Protein AF-A0A410P3U9-F1 (afdb_monomer)

pLDDT: mean 72.3, std 15.04, range [37.53, 94.56]

Organism: Velamenicoccus archaeovorus (NCBI:txid1930593)

Foldseek 3Di:
DDPVVVVVVVVVVVVVVVVVVVLVVVLLVLQQVQQVQVQVLLCVQFVFPDPPPDDDPSFKDWGWHDDPNWTKIWIWGWDDDPDSFKTKIKIKMWIDAPDDDDDDDDDDDPPDDPTDIDIDMDIDGSPDHDDSVVVVVVVVVSVVVSVCVVCVPPD

Solvent-accessible surface area (backbone atoms only — not comparable to full-atom values): 9274 Å² total; per-residue (Å²): 135,58,73,66,61,52,53,51,52,53,50,51,51,52,52,51,49,52,52,52,50,52,52,52,52,52,53,52,52,50,52,43,49,51,54,49,54,50,50,52,54,49,51,70,70,20,60,52,75,67,85,77,84,63,87,66,58,85,61,41,48,78,50,58,24,37,49,96,94,29,51,33,42,37,37,40,32,68,39,87,55,93,47,99,74,36,44,27,44,31,41,40,38,35,40,53,70,89,74,80,80,75,87,69,83,92,84,80,88,75,82,73,71,83,68,46,68,50,77,48,74,47,79,35,50,94,85,59,73,85,53,71,66,61,55,49,52,54,52,50,53,51,50,51,52,46,52,46,71,75,48,78,75,86,119

Mean predicted aligned error: 12.1 Å

Sequence (155 aa):
MTSDSLIYGLSVLFFASIVFWAVSAYAEMIIYKAIREASYLLQDILKTRGESGKERPTDYAIVEGRYKDRTMICRINRIAARSWWNFKLGLHCHIEPLRVATQGPADQNHICYPALSTTFTRSFGPSEKLSKNDILNIFEDLTRAAEFIENPTAS

Structure (mmCIF, N/CA/C/O backbone):
data_AF-A0A410P3U9-F1
#
_entry.id   AF-A0A410P3U9-F1
#
loop_
_atom_site.group_PDB
_atom_site.id
_atom_site.type_symbol
_atom_site.label_atom_id
_atom_site.label_alt_id
_atom_site.label_comp_id
_atom_site.label_asym_id
_atom_site.label_entity_id
_atom_site.label_seq_id
_atom_site.pdbx_PDB_ins_code
_atom_site.Cartn_x
_atom_site.Cartn_y
_atom_site.Cartn_z
_atom_site.occupancy
_atom_site.B_iso_or_equiv
_atom_site.auth_seq_id
_atom_site.auth_comp_id
_atom_site.auth_asym_id
_atom_site.auth_atom_id
_atom_site.pdbx_PDB_model_num
ATOM 1 N N . MET A 1 1 ? 32.953 17.398 -38.395 1.00 56.44 1 MET A N 1
ATOM 2 C CA . MET A 1 1 ? 31.856 16.448 -38.106 1.00 56.44 1 MET A CA 1
ATOM 3 C C . MET A 1 1 ? 30.982 16.379 -39.342 1.00 56.44 1 MET A C 1
ATOM 5 O O . MET A 1 1 ? 30.538 17.425 -39.797 1.00 56.44 1 MET A O 1
ATOM 9 N N . THR A 1 2 ? 30.837 15.201 -39.946 1.00 74.56 2 THR A N 1
ATOM 10 C CA . THR A 1 2 ? 29.982 14.992 -41.126 1.00 74.56 2 THR A CA 1
ATOM 11 C C . THR A 1 2 ? 28.517 14.943 -40.692 1.00 74.56 2 THR A C 1
ATOM 13 O O . THR A 1 2 ? 28.226 14.503 -39.577 1.00 74.56 2 THR A O 1
ATOM 16 N N . SER A 1 3 ? 27.596 15.392 -41.546 1.00 74.88 3 SER A N 1
ATOM 17 C CA . SER A 1 3 ? 26.138 15.345 -41.322 1.00 74.88 3 SER A CA 1
ATOM 18 C C . SER A 1 3 ? 25.657 13.996 -40.777 1.00 74.88 3 SER A C 1
ATOM 20 O O . SER A 1 3 ? 24.823 13.944 -39.876 1.00 74.88 3 SER A O 1
ATOM 22 N N . ASP A 1 4 ? 26.265 12.912 -41.248 1.00 80.50 4 ASP A N 1
ATOM 23 C CA . ASP A 1 4 ? 25.892 11.536 -40.924 1.00 80.50 4 ASP A CA 1
ATOM 24 C C . ASP A 1 4 ? 26.211 11.173 -39.466 1.00 80.50 4 ASP A C 1
ATOM 26 O O . ASP A 1 4 ? 25.432 10.485 -38.808 1.00 80.50 4 ASP A O 1
ATOM 30 N N . SER A 1 5 ? 27.309 11.709 -38.915 1.00 82.94 5 SER A N 1
ATOM 31 C CA . SER A 1 5 ? 27.654 11.550 -37.491 1.00 82.94 5 SER A CA 1
ATOM 32 C C . SER A 1 5 ? 26.640 12.232 -36.566 1.00 82.94 5 SER A C 1
ATOM 34 O O . SER A 1 5 ? 26.345 11.734 -35.479 1.00 82.94 5 SER A O 1
ATOM 36 N N . LEU A 1 6 ? 26.064 13.346 -37.024 1.00 86.00 6 LEU A N 1
ATOM 37 C CA . LEU A 1 6 ? 25.076 14.126 -36.286 1.00 86.00 6 LEU A CA 1
ATOM 38 C C . LEU A 1 6 ? 23.705 13.438 -36.320 1.00 86.00 6 LEU A C 1
ATOM 40 O O . LEU A 1 6 ? 23.082 13.271 -35.275 1.00 86.00 6 LEU A O 1
ATOM 44 N N . ILE A 1 7 ? 23.287 12.946 -37.490 1.00 87.56 7 ILE A N 1
ATOM 45 C CA . ILE A 1 7 ? 22.058 12.154 -37.662 1.00 87.56 7 ILE A CA 1
ATOM 46 C C . ILE A 1 7 ? 22.116 10.867 -36.830 1.00 87.56 7 ILE A C 1
ATOM 48 O O . ILE A 1 7 ? 21.144 10.532 -36.148 1.00 87.56 7 ILE A O 1
ATOM 52 N N . TYR A 1 8 ? 23.256 10.169 -36.826 1.00 91.00 8 TYR A N 1
ATOM 53 C CA . TYR A 1 8 ? 23.437 8.969 -36.009 1.00 91.00 8 TYR A CA 1
ATOM 54 C C . TYR A 1 8 ? 23.352 9.285 -34.510 1.00 91.00 8 TYR A C 1
ATOM 56 O O . TYR A 1 8 ? 22.599 8.636 -33.787 1.00 91.00 8 TYR A O 1
ATOM 64 N N . GLY A 1 9 ? 24.051 10.326 -34.044 1.00 90.25 9 GLY A N 1
ATOM 65 C CA . GLY A 1 9 ? 23.991 10.751 -32.642 1.00 90.25 9 GLY A CA 1
ATOM 66 C C . GLY A 1 9 ? 22.578 11.136 -32.195 1.00 90.25 9 GLY A C 1
ATOM 67 O O . GLY A 1 9 ? 22.130 10.728 -31.125 1.00 90.25 9 GLY A O 1
ATOM 68 N N . LEU A 1 10 ? 21.842 11.861 -33.041 1.00 91.69 10 LEU A N 1
ATOM 69 C CA . LEU A 1 10 ? 20.472 12.291 -32.755 1.00 91.69 10 LEU A CA 1
ATOM 70 C C . LEU A 1 10 ? 19.497 11.105 -32.735 1.00 91.69 10 LEU A C 1
ATOM 72 O O . LEU A 1 10 ? 18.632 11.033 -31.864 1.00 91.69 10 LEU A O 1
ATOM 76 N N . SER A 1 11 ? 19.701 10.131 -33.624 1.00 92.38 11 SER A N 1
ATOM 77 C CA . SER A 1 11 ? 18.939 8.877 -33.636 1.00 92.38 11 SER A CA 1
ATOM 78 C C . SER A 1 11 ? 19.173 8.072 -32.357 1.00 92.38 11 SER A C 1
ATOM 80 O O . SER A 1 11 ? 18.215 7.632 -31.728 1.00 92.38 11 SER A O 1
ATOM 82 N N . VAL A 1 12 ? 20.427 7.928 -31.914 1.00 94.31 12 VAL A N 1
ATOM 83 C CA . VAL A 1 12 ? 20.763 7.219 -30.666 1.00 94.31 12 VAL A CA 1
ATOM 84 C C . VAL A 1 12 ? 20.123 7.894 -29.451 1.00 94.31 12 VAL A C 1
ATOM 86 O O . VAL A 1 12 ? 19.547 7.206 -28.610 1.00 94.31 12 VAL A O 1
ATOM 89 N N . LEU A 1 13 ? 20.165 9.228 -29.367 1.00 94.06 13 LEU A N 1
ATOM 90 C CA . LEU A 1 13 ? 19.511 9.974 -28.285 1.00 94.06 13 LEU A CA 1
ATOM 91 C C . LEU A 1 13 ? 17.990 9.794 -28.295 1.00 94.06 13 LEU A C 1
ATOM 93 O O . LEU A 1 13 ? 17.384 9.646 -27.235 1.00 94.06 13 LEU A O 1
ATOM 97 N N . PHE A 1 14 ? 17.379 9.767 -29.480 1.00 94.31 14 PHE A N 1
ATOM 98 C CA . PHE A 1 14 ? 15.946 9.529 -29.630 1.00 94.31 14 PHE A CA 1
ATOM 99 C C . PHE A 1 14 ? 15.546 8.108 -29.207 1.00 94.31 14 PHE A C 1
ATOM 101 O O . PHE A 1 14 ? 14.571 7.922 -28.485 1.00 94.31 14 PHE A O 1
ATOM 108 N N . PHE A 1 15 ? 16.331 7.091 -29.569 1.00 94.56 15 PHE A N 1
ATOM 109 C CA . PHE A 1 15 ? 16.099 5.730 -29.075 1.00 94.56 15 PHE A CA 1
ATOM 110 C C . PHE A 1 15 ? 16.285 5.631 -27.559 1.00 94.56 15 PHE A C 1
ATOM 112 O O . PHE A 1 15 ? 15.464 5.015 -26.880 1.00 94.56 15 PHE A O 1
ATOM 119 N N . ALA A 1 16 ? 17.322 6.267 -27.011 1.00 93.44 16 ALA A N 1
ATOM 120 C CA . ALA A 1 16 ? 17.558 6.287 -25.572 1.00 93.44 16 ALA A CA 1
ATOM 121 C C . ALA A 1 16 ? 16.399 6.949 -24.807 1.00 93.44 16 ALA A C 1
ATOM 123 O O . ALA A 1 16 ? 15.998 6.442 -23.758 1.00 93.44 16 ALA A O 1
ATOM 124 N N . SER A 1 17 ? 15.819 8.033 -25.335 1.00 94.12 17 SER A N 1
ATOM 125 C CA . SER A 1 17 ? 14.677 8.702 -24.703 1.00 94.12 17 SER A CA 1
ATOM 126 C C . SER A 1 17 ? 13.405 7.853 -24.747 1.00 94.12 17 SER A C 1
ATOM 128 O O . SER A 1 17 ? 12.710 7.766 -23.735 1.00 94.12 17 SER A O 1
ATOM 130 N N . ILE A 1 18 ? 13.140 7.156 -25.859 1.00 94.25 18 ILE A N 1
ATOM 131 C CA . ILE A 1 18 ? 12.021 6.206 -25.966 1.00 94.25 18 ILE A CA 1
ATOM 132 C C . ILE A 1 18 ? 12.172 5.079 -24.943 1.00 94.25 18 ILE A C 1
ATOM 134 O O . ILE A 1 18 ? 11.221 4.769 -24.226 1.00 94.25 18 ILE A O 1
ATOM 138 N N . VAL A 1 19 ? 13.362 4.480 -24.847 1.00 93.00 19 VAL A N 1
ATOM 139 C CA . VAL A 1 19 ? 13.629 3.397 -23.889 1.00 93.00 19 VAL A CA 1
ATOM 140 C C . VAL A 1 19 ? 13.460 3.893 -22.455 1.00 93.00 19 VAL A C 1
ATOM 142 O O . VAL A 1 19 ? 12.789 3.239 -21.659 1.00 93.00 19 VAL A O 1
ATOM 145 N N . PHE A 1 20 ? 14.004 5.067 -22.127 1.00 89.50 20 PHE A N 1
ATOM 146 C CA . PHE A 1 20 ? 13.858 5.659 -20.798 1.00 89.50 20 PHE A CA 1
ATOM 147 C C . PHE A 1 20 ? 12.388 5.912 -20.442 1.00 89.50 20 PHE A C 1
ATOM 149 O O . PHE A 1 20 ? 11.943 5.568 -19.346 1.00 89.50 20 PHE A O 1
ATOM 156 N N . TRP A 1 21 ? 11.613 6.450 -21.385 1.00 91.31 21 TRP A N 1
ATOM 157 C CA . TRP A 1 21 ? 10.188 6.696 -21.189 1.00 91.31 21 TRP A CA 1
ATOM 158 C C . TRP A 1 21 ? 9.399 5.397 -20.995 1.00 91.31 21 TRP A C 1
ATOM 160 O O . TRP A 1 21 ? 8.601 5.299 -20.065 1.00 91.31 21 TRP A O 1
ATOM 170 N N . ALA A 1 22 ? 9.675 4.371 -21.805 1.00 88.31 22 ALA A N 1
ATOM 171 C CA . ALA A 1 22 ? 9.033 3.064 -21.689 1.00 88.31 22 ALA A CA 1
ATOM 172 C C . ALA A 1 22 ? 9.322 2.393 -20.336 1.00 88.31 22 ALA A C 1
ATOM 174 O O . ALA A 1 22 ? 8.407 1.875 -19.696 1.00 88.31 22 ALA A O 1
ATOM 175 N N . VAL A 1 23 ? 10.572 2.448 -19.862 1.00 85.88 23 VAL A N 1
ATOM 176 C CA . VAL A 1 23 ? 10.958 1.912 -18.545 1.00 85.88 23 VAL A CA 1
ATOM 177 C C . VAL A 1 23 ? 10.273 2.685 -17.418 1.00 85.88 23 VAL A C 1
ATOM 179 O O . VAL A 1 23 ? 9.746 2.070 -16.491 1.00 85.88 23 VAL A O 1
ATOM 182 N N . SER A 1 24 ? 10.222 4.017 -17.508 1.00 82.06 24 SER A N 1
ATOM 183 C CA . SER A 1 24 ? 9.532 4.849 -16.517 1.00 82.06 24 SER A CA 1
ATOM 184 C C . SER A 1 24 ? 8.033 4.548 -16.464 1.00 82.06 24 SER A C 1
ATOM 186 O O . SER A 1 24 ? 7.480 4.383 -15.379 1.00 82.06 24 SER A O 1
ATOM 188 N N . ALA A 1 25 ? 7.374 4.432 -17.619 1.00 83.75 25 ALA A N 1
ATOM 189 C CA . ALA A 1 25 ? 5.954 4.099 -17.699 1.00 83.75 25 ALA A CA 1
ATOM 190 C C . ALA A 1 25 ? 5.664 2.695 -17.144 1.00 83.75 25 ALA A C 1
ATOM 192 O O . ALA A 1 25 ? 4.684 2.492 -16.425 1.00 83.75 25 ALA A O 1
ATOM 193 N N . TYR A 1 26 ? 6.542 1.729 -17.424 1.00 83.88 26 TYR A N 1
ATOM 194 C CA . TYR A 1 26 ? 6.424 0.375 -16.891 1.00 83.88 26 TYR A CA 1
ATOM 195 C C . TYR A 1 26 ? 6.574 0.334 -15.363 1.00 83.88 26 TYR A C 1
ATOM 197 O O . TYR A 1 26 ? 5.805 -0.349 -14.684 1.00 83.88 26 TYR A O 1
ATOM 205 N N . ALA A 1 27 ? 7.510 1.106 -14.802 1.00 79.38 27 ALA A N 1
ATOM 206 C CA . ALA A 1 27 ? 7.675 1.226 -13.355 1.00 79.38 27 ALA A CA 1
ATOM 207 C C . ALA A 1 27 ? 6.420 1.808 -12.678 1.00 79.38 27 ALA A C 1
ATOM 209 O O . ALA A 1 27 ? 5.955 1.259 -11.677 1.00 79.38 27 ALA A O 1
ATOM 210 N N . GLU A 1 28 ? 5.825 2.861 -13.248 1.00 79.88 28 GLU A N 1
ATOM 211 C CA . GLU A 1 28 ? 4.563 3.434 -12.752 1.00 79.88 28 GLU A CA 1
ATOM 212 C C . GLU A 1 28 ? 3.410 2.418 -12.800 1.00 79.88 28 GLU A C 1
ATOM 214 O O . GLU A 1 28 ? 2.643 2.288 -11.843 1.00 79.88 28 GLU A O 1
ATOM 219 N N . MET A 1 29 ? 3.325 1.619 -13.869 1.00 82.75 29 MET A N 1
ATOM 220 C CA . MET A 1 29 ? 2.300 0.580 -14.004 1.00 82.75 29 MET A CA 1
ATOM 221 C C . MET A 1 29 ? 2.408 -0.502 -12.916 1.00 82.75 29 MET A C 1
ATOM 223 O O . MET A 1 29 ? 1.384 -0.955 -12.394 1.00 82.75 29 MET A O 1
ATOM 227 N N . ILE A 1 30 ? 3.628 -0.904 -12.543 1.00 80.19 30 ILE A N 1
ATOM 228 C CA . ILE A 1 30 ? 3.860 -1.8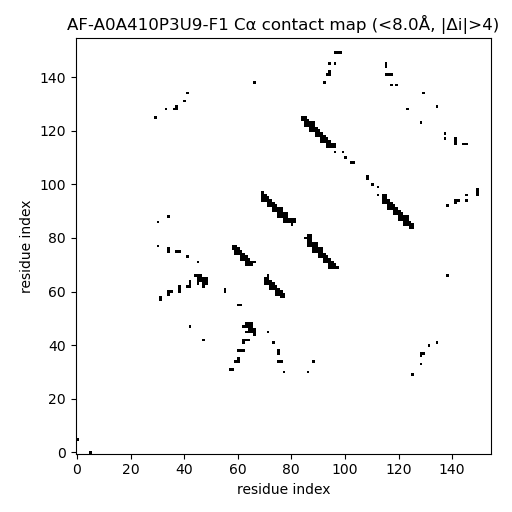64 -11.449 1.00 80.19 30 ILE A CA 1
ATOM 229 C C . ILE A 1 30 ? 3.368 -1.292 -10.119 1.00 80.19 30 ILE A C 1
ATOM 231 O O . ILE A 1 30 ? 2.663 -1.979 -9.377 1.00 80.19 30 ILE A O 1
ATOM 235 N N . ILE A 1 31 ? 3.702 -0.034 -9.827 1.00 78.12 31 ILE A N 1
ATOM 236 C CA . ILE A 1 31 ? 3.308 0.628 -8.577 1.00 78.12 31 ILE A CA 1
ATOM 237 C C . ILE A 1 31 ? 1.788 0.741 -8.497 1.00 78.12 31 ILE A C 1
ATOM 239 O O . ILE A 1 31 ? 1.192 0.364 -7.485 1.00 78.12 31 ILE A O 1
ATOM 243 N N . TYR A 1 32 ? 1.151 1.187 -9.581 1.00 79.25 32 TYR A N 1
ATOM 244 C CA . TYR A 1 32 ? -0.302 1.278 -9.664 1.00 79.25 32 TYR A CA 1
ATOM 245 C C . TYR A 1 32 ? -0.970 -0.080 -9.414 1.00 79.25 32 TYR A C 1
ATOM 247 O O . TYR A 1 32 ? -1.917 -0.184 -8.629 1.00 79.25 32 TYR A O 1
ATOM 255 N N . LYS A 1 33 ? -0.442 -1.148 -10.025 1.00 82.88 33 LYS A N 1
ATOM 256 C CA . LYS A 1 33 ? -0.934 -2.511 -9.807 1.00 82.88 33 LYS A CA 1
ATOM 257 C C . LYS A 1 33 ? -0.788 -2.937 -8.344 1.00 82.88 33 LYS A C 1
ATOM 259 O O . LYS A 1 33 ? -1.737 -3.483 -7.789 1.00 82.88 33 LYS A O 1
ATOM 264 N N . ALA A 1 34 ? 0.344 -2.644 -7.706 1.00 80.19 34 ALA A N 1
ATOM 265 C CA . ALA A 1 34 ? 0.582 -2.980 -6.304 1.00 80.19 34 ALA A CA 1
ATOM 266 C C . ALA A 1 34 ? -0.371 -2.238 -5.348 1.00 80.19 34 ALA A C 1
ATOM 268 O O . ALA A 1 34 ? -0.959 -2.863 -4.464 1.00 80.19 34 ALA A O 1
ATOM 269 N N . ILE A 1 35 ? -0.586 -0.931 -5.552 1.00 78.94 35 ILE A N 1
ATOM 270 C CA . ILE A 1 35 ? -1.553 -0.137 -4.769 1.00 78.94 35 ILE A CA 1
ATOM 271 C C . ILE A 1 35 ? -2.964 -0.701 -4.947 1.00 78.94 35 ILE A C 1
ATOM 273 O O . ILE A 1 35 ? -3.701 -0.865 -3.972 1.00 78.94 35 ILE A O 1
ATOM 277 N N . ARG A 1 36 ? -3.339 -1.038 -6.185 1.00 82.50 36 ARG A N 1
ATOM 278 C CA . ARG A 1 36 ? -4.654 -1.595 -6.501 1.00 82.50 36 ARG A CA 1
ATOM 279 C C . ARG A 1 36 ? -4.870 -2.956 -5.839 1.00 82.50 36 ARG A C 1
ATOM 281 O O . AR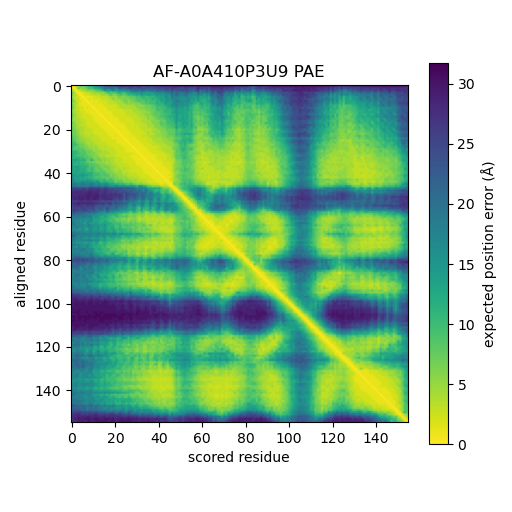G A 1 36 ? -5.895 -3.141 -5.187 1.00 82.50 36 ARG A O 1
ATOM 288 N N . GLU A 1 37 ? -3.910 -3.873 -5.943 1.00 83.19 37 GLU A N 1
ATOM 289 C CA . GLU A 1 37 ? -3.969 -5.184 -5.282 1.00 83.19 37 GLU A CA 1
ATOM 290 C C . GLU A 1 37 ? -4.059 -5.051 -3.754 1.00 83.19 37 GLU A C 1
ATOM 292 O O . GLU A 1 37 ? -4.922 -5.676 -3.138 1.00 83.19 37 GLU A O 1
ATOM 297 N N . ALA A 1 38 ? -3.246 -4.184 -3.141 1.00 80.69 38 ALA A N 1
ATOM 298 C CA . ALA A 1 38 ? -3.317 -3.913 -1.705 1.00 80.69 38 ALA A CA 1
ATOM 299 C C . ALA A 1 38 ? -4.675 -3.316 -1.296 1.00 80.69 38 ALA A C 1
ATOM 301 O O . ALA A 1 38 ? -5.219 -3.673 -0.251 1.00 80.69 38 ALA A O 1
ATOM 302 N N . SER A 1 39 ? -5.258 -2.453 -2.133 1.00 81.12 39 SER A N 1
ATOM 303 C CA . SER A 1 39 ? -6.584 -1.893 -1.876 1.00 81.12 39 SER A CA 1
ATOM 304 C C . SER A 1 39 ? -7.680 -2.959 -1.910 1.00 81.12 39 SER A C 1
ATOM 306 O O . SER A 1 39 ? -8.525 -2.963 -1.022 1.00 81.12 39 SER A O 1
ATOM 308 N N . TYR A 1 40 ? -7.634 -3.902 -2.857 1.00 83.38 40 TYR A N 1
ATOM 309 C CA . TYR A 1 40 ? -8.588 -5.013 -2.903 1.00 83.38 40 TYR A CA 1
ATOM 310 C C . TYR A 1 40 ? -8.439 -5.944 -1.700 1.00 83.38 40 TYR A C 1
ATOM 312 O O . TYR A 1 40 ? -9.441 -6.357 -1.128 1.00 83.38 40 TYR A O 1
ATOM 320 N N . LEU A 1 41 ? -7.206 -6.225 -1.265 1.00 83.50 41 LEU A N 1
ATOM 321 C CA . LEU A 1 41 ? -6.963 -7.008 -0.050 1.00 83.50 41 LEU A CA 1
ATOM 322 C C . LEU A 1 41 ? -7.550 -6.331 1.195 1.00 83.50 41 LEU A C 1
ATOM 324 O O . LEU A 1 41 ? -8.175 -6.996 2.016 1.00 83.50 41 LEU A O 1
ATOM 328 N N . LEU A 1 42 ? -7.394 -5.012 1.332 1.00 81.81 42 LEU A N 1
ATOM 329 C CA . LEU A 1 42 ? -8.021 -4.267 2.427 1.00 81.81 42 LEU A CA 1
ATOM 330 C C . LEU A 1 42 ? -9.547 -4.307 2.342 1.00 81.81 42 LEU A C 1
ATOM 332 O O . LEU A 1 42 ? -10.196 -4.455 3.370 1.00 81.81 42 LEU A O 1
ATOM 336 N N . GLN A 1 43 ? -10.115 -4.194 1.140 1.00 83.69 43 GLN A N 1
ATOM 337 C CA . GLN A 1 43 ? -11.562 -4.287 0.928 1.00 83.69 43 GLN A CA 1
ATOM 338 C C . GLN A 1 43 ? -12.124 -5.690 1.197 1.00 83.69 43 GLN A C 1
ATOM 340 O O . GLN A 1 43 ? -13.286 -5.788 1.567 1.00 83.69 43 GLN A O 1
ATOM 345 N N . ASP A 1 44 ? -11.330 -6.750 1.018 1.00 84.31 44 ASP A N 1
ATOM 346 C CA . ASP A 1 44 ? -11.692 -8.131 1.379 1.00 84.31 44 ASP A CA 1
ATOM 347 C C . ASP A 1 44 ? -11.697 -8.333 2.903 1.00 84.31 44 ASP A C 1
ATOM 349 O O . ASP A 1 44 ? -12.594 -8.962 3.461 1.00 84.31 44 ASP A O 1
ATOM 353 N N . ILE A 1 45 ? -10.696 -7.780 3.596 1.00 82.81 45 ILE A N 1
ATOM 354 C CA . ILE A 1 45 ? -10.570 -7.894 5.057 1.00 82.81 45 ILE A CA 1
ATOM 355 C C . ILE A 1 45 ? -11.616 -7.028 5.769 1.00 82.81 45 ILE A C 1
ATOM 357 O O . ILE A 1 45 ? -12.206 -7.442 6.769 1.00 82.81 45 ILE A O 1
ATOM 361 N N . LEU A 1 46 ? -11.827 -5.808 5.280 1.00 82.25 46 LEU A N 1
ATOM 362 C CA . LEU A 1 46 ? -12.787 -4.869 5.836 1.00 82.25 46 LEU A CA 1
ATOM 363 C C . LEU A 1 46 ? -14.168 -5.162 5.262 1.00 82.25 46 LEU A C 1
ATOM 365 O O . LEU A 1 46 ? -14.351 -5.161 4.050 1.00 82.25 46 LEU A O 1
ATOM 369 N N . LYS A 1 47 ? -15.184 -5.306 6.119 1.00 75.50 47 LYS A N 1
ATOM 370 C CA . LYS A 1 47 ? -16.582 -5.299 5.661 1.00 75.50 47 LYS A CA 1
ATOM 371 C C . LYS A 1 47 ? -16.902 -3.884 5.177 1.00 75.50 47 LYS A C 1
ATOM 373 O O . LYS A 1 47 ? -17.276 -3.017 5.968 1.00 75.50 47 LYS A O 1
ATOM 378 N N . THR A 1 48 ? -16.612 -3.621 3.910 1.00 64.25 48 THR A N 1
ATOM 379 C CA . THR A 1 48 ? -16.606 -2.288 3.311 1.00 64.25 48 THR A CA 1
ATOM 380 C C . THR A 1 48 ? -18.026 -1.757 3.188 1.00 64.25 48 THR A C 1
ATOM 382 O O . THR A 1 48 ? -18.932 -2.427 2.691 1.00 64.25 48 THR A O 1
ATOM 385 N N . ARG A 1 49 ? -18.236 -0.529 3.668 1.00 51.34 49 ARG A N 1
ATOM 386 C CA . ARG A 1 49 ? -19.530 0.154 3.616 1.00 51.34 49 ARG A CA 1
ATOM 387 C C . ARG A 1 49 ? -19.638 0.919 2.299 1.00 51.34 49 ARG A C 1
ATOM 389 O O . ARG A 1 49 ? -19.518 2.133 2.279 1.00 51.34 49 ARG A O 1
ATOM 396 N N . GLY A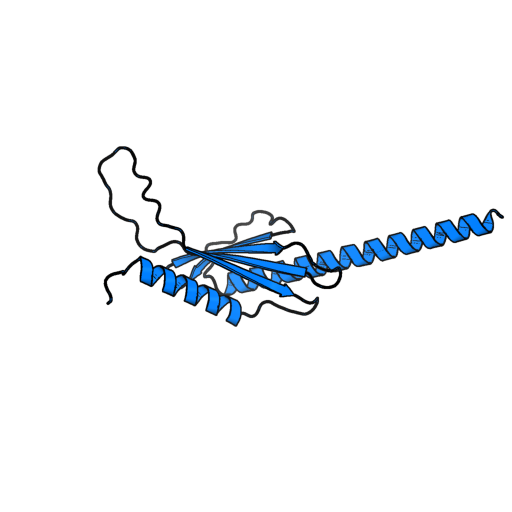 1 50 ? -19.860 0.186 1.211 1.00 49.94 50 GLY A N 1
ATOM 397 C CA . GLY A 1 50 ? -20.091 0.756 -0.116 1.00 49.94 50 GLY A CA 1
ATOM 398 C C . GLY A 1 50 ? -18.829 1.316 -0.777 1.00 49.94 50 GLY A C 1
ATOM 399 O O . GLY A 1 50 ? -17.973 1.940 -0.154 1.00 49.94 50 GLY A O 1
ATOM 400 N N . GLU A 1 51 ? -18.702 1.070 -2.076 1.00 47.56 51 GLU A N 1
ATOM 401 C CA . GLU A 1 51 ? -17.646 1.648 -2.895 1.00 47.56 51 GLU A CA 1
ATOM 402 C C . GLU A 1 51 ? -17.773 3.176 -2.889 1.00 47.56 51 GLU A C 1
ATOM 404 O O . GLU A 1 51 ? -18.670 3.749 -3.505 1.00 47.56 51 GLU A O 1
ATOM 409 N N . SER A 1 52 ? -16.856 3.860 -2.202 1.00 43.34 52 SER A N 1
ATOM 410 C CA . SER A 1 52 ? -16.649 5.289 -2.425 1.00 43.34 52 SER A CA 1
ATOM 411 C C . SER A 1 52 ? -16.045 5.452 -3.820 1.00 43.34 52 SER A C 1
ATOM 413 O O . SER A 1 52 ? -14.828 5.384 -4.007 1.00 43.34 52 SER A O 1
ATOM 415 N N . GLY A 1 53 ? -16.927 5.587 -4.813 1.00 42.50 53 GLY A N 1
ATOM 416 C CA . GLY A 1 53 ? -16.648 5.828 -6.229 1.00 42.50 53 GLY A CA 1
ATOM 417 C C . GLY A 1 53 ? -16.090 7.223 -6.511 1.00 42.50 53 GLY A C 1
ATOM 418 O O . GLY A 1 53 ? -16.495 7.872 -7.469 1.00 42.50 53 GLY A O 1
ATOM 419 N N . LYS A 1 54 ? -15.175 7.711 -5.669 1.00 46.53 54 LYS A N 1
ATOM 420 C CA . LYS A 1 54 ? -14.346 8.867 -6.003 1.00 46.53 54 LYS A CA 1
ATOM 421 C C . LYS A 1 54 ? -13.112 8.346 -6.721 1.00 46.53 54 LYS A C 1
ATOM 423 O O . LYS A 1 54 ? -12.411 7.495 -6.173 1.00 46.53 54 LYS A O 1
ATOM 428 N N . GLU A 1 55 ? -12.890 8.826 -7.945 1.00 44.66 55 GLU A N 1
ATOM 429 C CA . GLU A 1 55 ? -11.668 8.589 -8.719 1.00 44.66 55 GLU A CA 1
ATOM 430 C C . GLU A 1 55 ? -10.459 8.670 -7.789 1.00 44.66 55 GLU A C 1
ATOM 432 O O . GLU A 1 55 ? -10.167 9.711 -7.195 1.00 44.66 55 GLU A O 1
ATOM 437 N N . ARG A 1 56 ? -9.820 7.517 -7.576 1.00 56.25 56 ARG A N 1
ATOM 438 C CA . ARG A 1 56 ? -8.693 7.421 -6.659 1.00 56.25 56 ARG A CA 1
ATOM 439 C C . ARG A 1 56 ? -7.477 8.013 -7.372 1.00 56.25 56 ARG A C 1
ATOM 441 O O . ARG A 1 56 ? -7.150 7.538 -8.460 1.00 56.25 56 ARG A O 1
ATOM 448 N N . PRO A 1 57 ? -6.814 9.026 -6.802 1.00 55.88 57 PRO A N 1
ATOM 449 C CA . PRO A 1 57 ? -5.578 9.553 -7.365 1.00 55.88 57 PRO A CA 1
ATOM 450 C C . PRO A 1 57 ? -4.531 8.443 -7.498 1.00 55.88 57 PRO A C 1
ATOM 452 O O . PRO A 1 57 ? -4.463 7.532 -6.676 1.00 55.88 57 PRO A O 1
ATOM 455 N N . THR A 1 58 ? -3.708 8.521 -8.542 1.00 63.03 58 THR A N 1
ATOM 456 C CA . THR A 1 58 ? -2.757 7.466 -8.938 1.00 63.03 58 THR A CA 1
ATOM 457 C C . THR A 1 58 ? -1.760 7.075 -7.845 1.00 63.03 58 THR A C 1
ATOM 459 O O . THR A 1 58 ? -1.299 5.936 -7.827 1.00 63.03 58 THR A O 1
ATOM 462 N N . ASP A 1 59 ? -1.477 7.980 -6.905 1.00 66.50 59 ASP A N 1
ATOM 463 C CA . ASP A 1 59 ? -0.423 7.810 -5.899 1.00 66.50 59 ASP A CA 1
ATOM 464 C C . ASP A 1 59 ? -0.911 7.300 -4.535 1.00 66.50 59 ASP A C 1
ATOM 466 O O . ASP A 1 59 ? -0.087 6.964 -3.672 1.00 66.50 59 ASP A O 1
ATOM 470 N N . TYR A 1 60 ? -2.232 7.240 -4.311 1.00 71.88 60 TYR A N 1
ATOM 471 C CA . TYR A 1 60 ? -2.781 6.744 -3.052 1.00 71.88 60 TYR A CA 1
ATOM 472 C C . TYR A 1 60 ? -4.181 6.131 -3.148 1.00 71.88 60 TYR A C 1
ATOM 474 O O . TYR A 1 60 ? -5.018 6.522 -3.955 1.00 71.88 60 TYR A O 1
ATOM 482 N N . ALA A 1 61 ? -4.468 5.193 -2.245 1.00 75.25 61 ALA A N 1
ATOM 483 C CA . ALA A 1 61 ? -5.787 4.593 -2.074 1.00 75.25 61 ALA A CA 1
ATOM 484 C C . ALA A 1 61 ? -6.238 4.705 -0.615 1.00 75.25 61 ALA A C 1
ATOM 486 O O . ALA A 1 61 ? -5.465 4.431 0.299 1.00 75.25 61 ALA A O 1
ATOM 487 N N . ILE A 1 62 ? -7.497 5.085 -0.399 1.00 78.69 62 ILE A N 1
ATOM 488 C CA . ILE A 1 62 ? -8.134 5.083 0.922 1.00 78.69 62 ILE A CA 1
ATOM 489 C C . ILE A 1 62 ? -9.225 4.016 0.906 1.00 78.69 62 ILE A C 1
ATOM 491 O O . ILE A 1 62 ? -10.049 3.978 -0.010 1.00 78.69 62 ILE A O 1
ATOM 495 N N . VAL A 1 63 ? -9.201 3.138 1.902 1.00 80.44 63 VAL A N 1
ATOM 496 C CA . VAL A 1 63 ? -10.196 2.091 2.122 1.00 80.44 63 VAL A CA 1
ATOM 497 C C . VAL A 1 63 ? -10.755 2.263 3.523 1.00 80.44 63 VAL A C 1
ATOM 499 O O . VAL A 1 63 ? -10.011 2.246 4.499 1.00 80.44 63 VAL A O 1
ATOM 502 N N . GLU A 1 64 ? -12.068 2.421 3.611 1.00 81.56 64 GLU A N 1
ATOM 503 C CA . GLU A 1 64 ? -12.800 2.522 4.867 1.00 81.56 64 GLU A CA 1
ATOM 504 C C . GLU A 1 64 ? -13.714 1.308 5.017 1.00 81.56 64 GLU A C 1
ATOM 506 O O . GLU A 1 64 ? -14.392 0.894 4.073 1.00 81.56 64 GLU A O 1
ATOM 511 N N . GLY A 1 65 ? -13.756 0.733 6.212 1.00 81.44 65 GLY A N 1
ATOM 512 C CA . GLY A 1 65 ? -14.715 -0.314 6.520 1.00 81.44 65 GLY A CA 1
ATOM 513 C C . GLY A 1 65 ? -14.683 -0.714 7.981 1.00 81.44 65 GLY A C 1
ATOM 514 O O . GLY A 1 65 ? -14.120 -0.015 8.821 1.00 81.44 65 GLY A O 1
ATOM 515 N N . ARG A 1 66 ? -15.329 -1.839 8.291 1.00 82.56 66 ARG A N 1
ATOM 516 C CA . ARG A 1 66 ? -15.478 -2.306 9.670 1.00 82.56 66 ARG A CA 1
ATOM 517 C C . ARG A 1 66 ? -14.667 -3.577 9.923 1.00 82.56 66 ARG A C 1
ATOM 519 O O . ARG A 1 66 ? -14.784 -4.541 9.162 1.00 82.56 66 ARG A O 1
ATOM 526 N N . TYR A 1 67 ? -13.905 -3.587 11.015 1.00 82.88 67 TYR A N 1
ATOM 527 C CA . TYR A 1 67 ? -13.164 -4.743 11.531 1.00 82.88 67 TYR A CA 1
ATOM 528 C C . TYR A 1 67 ? -13.473 -4.915 13.020 1.00 82.88 67 TYR A C 1
ATOM 530 O O . TYR A 1 67 ? -13.355 -3.950 13.767 1.00 82.88 67 TYR A O 1
ATOM 538 N N . LYS A 1 68 ? -13.900 -6.112 13.454 1.00 82.75 68 LYS A N 1
ATOM 539 C CA . LYS A 1 68 ? -14.278 -6.405 14.859 1.00 82.75 68 LYS A CA 1
ATOM 540 C C . LYS A 1 68 ? -15.139 -5.298 15.505 1.00 82.75 68 LYS A C 1
ATOM 542 O O . LYS A 1 68 ? -14.817 -4.777 16.564 1.00 82.75 68 LYS A O 1
ATOM 547 N N . ASP A 1 69 ? -16.198 -4.895 14.801 1.00 78.88 69 ASP A N 1
ATOM 548 C CA . ASP A 1 69 ? -17.140 -3.827 15.185 1.00 78.88 69 ASP A CA 1
ATOM 549 C C . ASP A 1 69 ? -16.577 -2.400 15.297 1.00 78.88 69 ASP A C 1
ATOM 551 O O . ASP A 1 69 ? -17.321 -1.469 15.601 1.00 78.88 69 ASP A O 1
ATOM 555 N N . ARG A 1 70 ? -15.311 -2.189 14.927 1.00 75.25 70 ARG A N 1
ATOM 556 C CA . ARG A 1 70 ? -14.640 -0.885 14.902 1.00 75.25 70 ARG A CA 1
ATOM 557 C C . ARG A 1 70 ? -14.551 -0.332 13.483 1.00 75.25 70 ARG A C 1
ATOM 559 O O . ARG A 1 70 ? -14.344 -1.088 12.529 1.00 75.25 70 ARG A O 1
ATOM 566 N N . THR A 1 71 ? -14.702 0.983 13.336 1.00 80.88 71 THR A N 1
ATOM 567 C CA . THR A 1 71 ? -14.442 1.669 12.063 1.00 80.88 71 THR A CA 1
ATOM 568 C C . THR A 1 71 ? -12.935 1.775 11.862 1.00 80.88 71 THR A C 1
ATOM 570 O O . THR A 1 71 ? -12.211 2.254 12.736 1.00 80.88 71 THR A O 1
ATOM 573 N N . MET A 1 72 ? -12.464 1.314 10.708 1.00 80.31 72 MET A N 1
ATOM 574 C CA . MET A 1 72 ? -11.070 1.395 10.298 1.00 80.31 72 MET 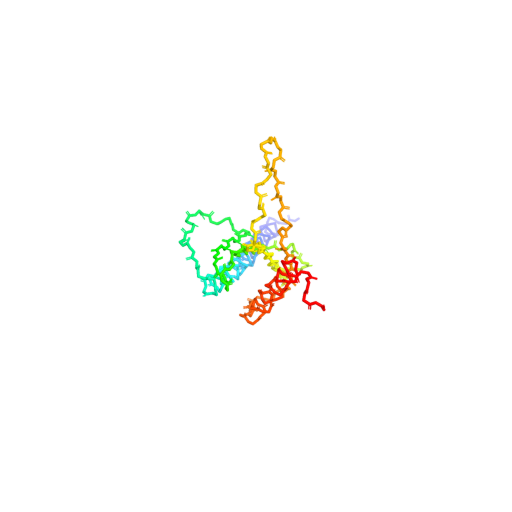A CA 1
ATOM 575 C C . MET A 1 72 ? -10.948 2.143 8.978 1.00 80.31 72 MET A C 1
ATOM 577 O O . MET A 1 72 ? -11.641 1.841 8.005 1.00 80.31 72 MET A O 1
ATOM 581 N N . ILE A 1 73 ? -10.002 3.075 8.940 1.00 81.56 73 ILE A N 1
ATOM 582 C CA . ILE A 1 73 ? -9.632 3.845 7.759 1.00 81.56 73 ILE A CA 1
ATOM 583 C C . ILE A 1 73 ? -8.180 3.520 7.432 1.00 81.56 73 ILE A C 1
ATOM 585 O O . ILE A 1 73 ? -7.262 3.820 8.191 1.00 81.56 73 ILE A O 1
ATOM 589 N N . CYS A 1 74 ? -7.958 2.903 6.281 1.00 81.12 74 CYS A N 1
ATOM 590 C CA . CYS A 1 74 ? -6.641 2.511 5.806 1.00 81.12 74 CYS A CA 1
ATOM 591 C C . CYS A 1 74 ? -6.265 3.355 4.595 1.00 81.12 74 CYS A C 1
ATOM 593 O O . CYS A 1 74 ? -6.986 3.390 3.600 1.00 81.12 74 CYS A O 1
ATOM 595 N N . ARG A 1 75 ? -5.115 4.018 4.655 1.00 80.75 75 ARG A N 1
ATOM 596 C CA . ARG A 1 75 ? -4.551 4.802 3.560 1.00 80.75 75 ARG A CA 1
ATOM 597 C C . ARG A 1 75 ? -3.260 4.152 3.084 1.00 80.75 75 ARG A C 1
ATOM 599 O O . ARG A 1 75 ? -2.291 4.064 3.831 1.00 80.75 75 ARG A O 1
ATOM 606 N N . ILE A 1 76 ? -3.233 3.741 1.826 1.00 81.88 76 ILE A N 1
ATOM 607 C CA . ILE A 1 76 ? -2.036 3.263 1.139 1.00 81.88 76 ILE A CA 1
ATOM 608 C C . ILE A 1 76 ? -1.474 4.423 0.325 1.00 81.88 76 ILE A C 1
ATOM 610 O O . ILE A 1 76 ? -2.198 4.997 -0.482 1.00 81.88 76 ILE A O 1
ATOM 614 N N . ASN A 1 77 ? -0.197 4.744 0.502 1.00 77.69 77 ASN A N 1
ATOM 615 C CA . ASN A 1 77 ? 0.505 5.747 -0.294 1.00 77.69 77 ASN A CA 1
ATOM 616 C C . ASN A 1 77 ? 1.809 5.179 -0.847 1.00 77.69 77 ASN A C 1
ATOM 618 O O . ASN A 1 77 ? 2.505 4.417 -0.167 1.00 77.69 77 ASN A O 1
ATOM 622 N N . ARG A 1 78 ? 2.207 5.649 -2.029 1.00 73.31 78 ARG A N 1
ATOM 623 C CA . ARG A 1 78 ? 3.606 5.568 -2.448 1.00 73.31 78 ARG A CA 1
ATOM 624 C C . ARG A 1 78 ? 4.455 6.462 -1.541 1.00 73.31 78 ARG A C 1
ATOM 626 O O . ARG A 1 78 ? 4.175 7.646 -1.379 1.00 73.31 78 ARG A O 1
ATOM 633 N N . ILE A 1 79 ? 5.508 5.898 -0.961 1.00 71.44 79 ILE A N 1
ATOM 634 C CA . ILE A 1 79 ? 6.563 6.655 -0.282 1.00 71.44 79 ILE A CA 1
ATOM 635 C C . ILE A 1 79 ? 7.728 6.768 -1.262 1.00 71.44 79 ILE A C 1
ATOM 637 O O . ILE A 1 79 ? 8.032 5.805 -1.971 1.00 71.44 79 ILE A O 1
ATOM 641 N N . ALA A 1 80 ? 8.365 7.943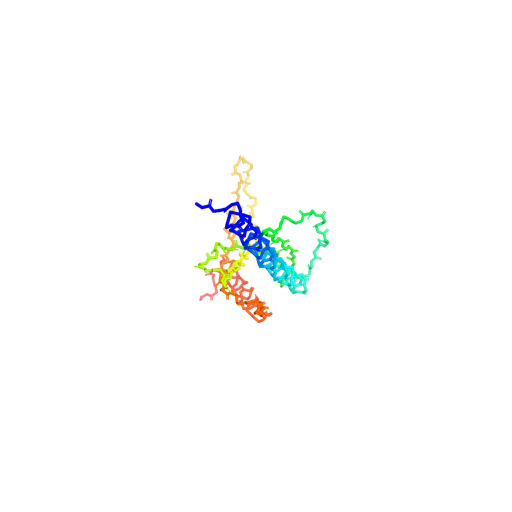 -1.312 1.00 63.06 80 ALA A N 1
ATOM 642 C CA . ALA A 1 80 ? 9.486 8.225 -2.204 1.00 63.06 80 ALA A CA 1
ATOM 643 C C . ALA A 1 80 ? 10.466 7.037 -2.283 1.00 63.06 80 ALA A C 1
ATOM 645 O O . ALA A 1 80 ? 10.944 6.520 -1.265 1.00 63.06 80 ALA A O 1
ATOM 646 N N . ALA A 1 81 ? 10.714 6.576 -3.509 1.00 58.44 81 ALA A N 1
ATOM 647 C CA . ALA A 1 81 ? 11.587 5.4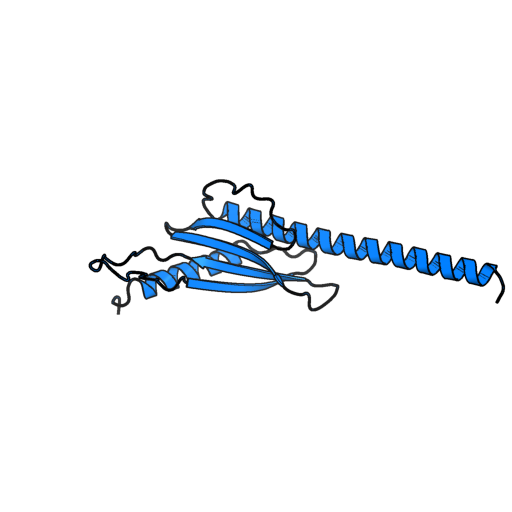46 -3.779 1.00 58.44 81 ALA A CA 1
ATOM 648 C C . ALA A 1 81 ? 13.039 5.814 -3.435 1.00 58.44 81 ALA A C 1
ATOM 650 O O . ALA A 1 81 ? 13.510 6.895 -3.780 1.00 58.44 81 ALA A O 1
ATOM 651 N N . ARG A 1 82 ? 13.764 4.910 -2.762 1.00 55.56 82 ARG A N 1
ATOM 652 C CA . ARG A 1 82 ? 15.211 5.077 -2.518 1.00 55.56 82 ARG A CA 1
ATOM 653 C C . ARG A 1 82 ? 16.058 4.645 -3.723 1.00 55.56 82 ARG A C 1
ATOM 655 O O . ARG A 1 82 ? 17.235 4.981 -3.763 1.00 55.56 82 ARG A O 1
ATOM 662 N N . SER A 1 83 ? 15.494 3.900 -4.679 1.00 61.12 83 SER A N 1
ATOM 663 C CA . SER A 1 83 ? 16.186 3.450 -5.895 1.00 61.12 83 SER A CA 1
ATOM 664 C C . SER A 1 83 ? 15.213 3.256 -7.064 1.00 61.12 83 SER A C 1
ATOM 666 O O . SER A 1 83 ? 14.014 3.102 -6.856 1.00 61.12 83 SER A O 1
ATOM 668 N N . TRP A 1 84 ? 15.726 3.223 -8.298 1.00 59.31 84 TRP A N 1
ATOM 669 C CA . TRP A 1 84 ? 14.923 2.963 -9.506 1.00 59.31 84 TRP A CA 1
ATOM 670 C C . TRP A 1 84 ? 14.342 1.542 -9.587 1.00 59.31 84 TRP A C 1
ATOM 672 O O . TRP A 1 84 ? 13.443 1.297 -10.381 1.00 59.31 84 TRP A O 1
ATOM 682 N N . TRP A 1 85 ? 14.828 0.616 -8.756 1.00 61.41 85 TRP A N 1
ATOM 683 C CA . TRP A 1 85 ? 14.429 -0.797 -8.779 1.00 61.41 85 TRP A CA 1
ATOM 684 C C . TRP A 1 85 ? 13.503 -1.199 -7.630 1.00 61.41 85 TRP A C 1
ATOM 686 O O . TRP A 1 85 ? 12.897 -2.264 -7.690 1.00 61.41 85 TRP A O 1
ATOM 696 N N . ASN A 1 86 ? 13.386 -0.361 -6.596 1.00 68.25 86 ASN A N 1
ATOM 697 C CA . ASN A 1 86 ? 12.568 -0.635 -5.420 1.00 68.25 86 ASN A CA 1
ATOM 698 C C . ASN A 1 86 ? 11.689 0.570 -5.111 1.00 68.25 86 ASN A C 1
ATOM 700 O O . ASN A 1 86 ? 12.183 1.688 -4.948 1.00 68.25 86 ASN A O 1
ATOM 704 N N . PHE A 1 87 ? 10.397 0.332 -4.924 1.00 69.50 87 PHE A N 1
ATOM 705 C CA . PHE A 1 87 ? 9.477 1.347 -4.427 1.00 69.50 87 PHE A CA 1
ATOM 706 C C . PHE A 1 87 ? 9.087 1.035 -2.982 1.00 69.50 87 PHE A C 1
ATOM 708 O O . PHE A 1 87 ? 9.195 -0.099 -2.514 1.00 69.50 87 PHE A O 1
ATOM 715 N N . LYS A 1 88 ? 8.671 2.059 -2.237 1.00 73.19 88 LYS A N 1
ATOM 716 C CA . LYS A 1 88 ? 8.139 1.882 -0.886 1.00 73.19 88 LYS A CA 1
ATOM 717 C C . LYS A 1 88 ? 6.645 2.139 -0.905 1.00 73.19 88 LYS A C 1
ATOM 719 O O . LYS A 1 88 ? 6.205 3.171 -1.410 1.00 73.19 88 LYS A O 1
ATOM 724 N N . LEU A 1 89 ? 5.883 1.227 -0.313 1.00 74.62 89 LEU A N 1
ATOM 725 C CA . LEU A 1 89 ? 4.490 1.482 0.029 1.00 74.62 89 LEU A CA 1
ATOM 726 C C . LEU A 1 89 ? 4.402 1.756 1.527 1.00 74.62 89 LEU A C 1
ATOM 728 O O . LEU A 1 89 ? 4.964 1.031 2.353 1.00 74.62 89 LEU A O 1
ATOM 732 N N . GLY A 1 90 ? 3.707 2.835 1.858 1.00 75.56 90 GLY A N 1
ATOM 733 C CA . GLY A 1 90 ? 3.276 3.151 3.207 1.00 75.56 90 GLY A CA 1
ATOM 734 C C . GLY A 1 90 ? 1.816 2.787 3.369 1.00 75.56 90 GLY A C 1
ATOM 735 O O . GLY A 1 90 ? 0.976 3.307 2.641 1.00 75.56 90 GLY A O 1
ATOM 736 N N . LEU A 1 91 ? 1.521 1.927 4.332 1.00 79.75 91 LEU A N 1
ATOM 737 C CA . LEU A 1 91 ? 0.179 1.667 4.817 1.00 79.75 91 LEU A CA 1
ATOM 738 C C . LEU A 1 91 ? 0.003 2.416 6.138 1.00 79.75 91 LEU A C 1
ATOM 740 O O . LEU A 1 91 ? 0.625 2.087 7.143 1.00 79.75 91 LEU A O 1
ATOM 744 N N . HIS A 1 92 ? -0.838 3.436 6.126 1.00 80.31 92 HIS A N 1
ATOM 745 C CA . HIS A 1 92 ? -1.235 4.175 7.312 1.00 80.31 92 HIS A CA 1
ATOM 746 C C . HIS A 1 92 ? -2.654 3.759 7.694 1.00 80.31 92 HIS A C 1
ATOM 748 O O . HIS A 1 92 ? -3.605 4.074 6.979 1.00 80.31 92 HIS A O 1
ATOM 754 N N . CYS A 1 93 ? -2.804 3.067 8.816 1.00 79.88 93 CYS A N 1
ATOM 755 C CA . CYS A 1 93 ? -4.093 2.603 9.313 1.00 79.88 93 CYS A CA 1
ATOM 756 C C . CYS A 1 93 ? -4.521 3.443 10.510 1.00 79.88 93 CYS A C 1
ATOM 758 O O . CYS A 1 93 ? -3.720 3.739 11.394 1.00 79.88 93 CYS A O 1
ATOM 760 N N . HIS A 1 94 ? -5.795 3.798 10.535 1.00 80.12 94 HIS A N 1
ATOM 761 C CA . HIS A 1 94 ? -6.445 4.533 11.601 1.00 80.12 94 HIS A CA 1
ATOM 762 C C . HIS A 1 94 ? -7.667 3.742 12.085 1.00 80.12 94 HIS A C 1
ATOM 764 O O . HIS A 1 94 ? -8.416 3.207 11.267 1.00 80.12 94 HIS A O 1
ATOM 770 N N . ILE A 1 95 ? -7.848 3.650 13.402 1.00 77.19 95 ILE A N 1
ATOM 771 C CA . ILE A 1 95 ? -9.017 3.044 14.038 1.00 77.19 95 ILE A CA 1
ATOM 772 C C . ILE A 1 95 ? -9.718 4.078 14.920 1.00 77.19 95 ILE A C 1
ATOM 774 O O . ILE A 1 95 ? -9.081 4.759 15.732 1.00 77.19 95 ILE A O 1
ATOM 778 N N . GLU A 1 96 ? -11.032 4.194 14.751 1.00 66.81 96 GLU A N 1
ATOM 779 C CA . GLU A 1 96 ? -11.862 5.011 15.632 1.00 66.81 96 GLU A CA 1
ATOM 780 C C . GLU A 1 96 ? -12.174 4.230 16.924 1.00 66.81 96 GLU A C 1
ATOM 782 O O . GLU A 1 96 ? -12.494 3.034 16.860 1.00 66.81 96 GLU A O 1
ATOM 787 N N . PRO A 1 97 ? -12.081 4.865 18.106 1.00 60.75 97 PRO A N 1
ATOM 788 C CA . PRO A 1 97 ? -12.462 4.231 19.363 1.00 60.75 97 PRO A CA 1
ATOM 789 C C . PRO A 1 97 ? -13.981 3.988 19.436 1.00 60.75 97 PRO A C 1
ATOM 791 O O . PRO A 1 97 ? -14.778 4.763 18.913 1.00 60.75 97 PRO A O 1
ATOM 794 N N . LEU A 1 98 ? -14.390 2.905 20.105 1.00 55.91 98 LEU A N 1
ATOM 795 C CA . LEU A 1 98 ? -15.791 2.484 20.266 1.00 55.91 98 LEU A CA 1
ATOM 796 C C . LEU A 1 98 ? -16.566 3.357 21.257 1.00 55.91 98 LEU A C 1
ATOM 798 O O . LEU A 1 98 ? -17.796 3.419 21.195 1.00 55.91 98 LEU A O 1
ATOM 802 N N . ARG A 1 99 ? -15.872 3.996 22.206 1.00 54.41 99 ARG A N 1
ATOM 803 C CA . ARG A 1 99 ? -16.504 4.848 23.218 1.00 54.41 99 ARG A CA 1
ATOM 804 C C . ARG A 1 99 ? -16.543 6.299 22.751 1.00 54.41 99 ARG A C 1
ATOM 806 O O . ARG A 1 99 ? -15.512 6.920 22.541 1.00 54.41 99 ARG A O 1
ATOM 813 N N . VAL A 1 100 ? -17.756 6.845 22.677 1.00 51.03 100 VAL A N 1
ATOM 814 C CA . VAL A 1 100 ? -18.033 8.285 22.752 1.00 51.03 100 VAL A CA 1
ATOM 815 C C . VAL A 1 100 ? -18.240 8.616 24.236 1.00 51.03 100 VAL A C 1
ATOM 817 O O . VAL A 1 100 ? -19.008 7.937 24.911 1.00 51.03 100 VAL A O 1
ATOM 820 N N . ALA A 1 101 ? -17.563 9.629 24.780 1.00 45.47 101 ALA A N 1
ATOM 821 C CA . ALA A 1 101 ? -17.759 10.083 26.156 1.00 45.47 101 ALA A CA 1
ATOM 822 C C . ALA A 1 101 ? -18.772 11.205 26.085 1.00 45.47 101 ALA A C 1
ATOM 824 O O . ALA A 1 101 ? -18.512 12.244 25.488 1.00 45.47 101 ALA A O 1
ATOM 825 N N . THR A 1 102 ? -19.927 10.912 26.673 1.00 43.75 102 THR A N 1
ATOM 826 C CA . THR A 1 102 ? -20.665 11.765 27.608 1.00 43.75 102 THR A CA 1
ATOM 827 C C . THR A 1 102 ? -20.671 13.267 27.334 1.00 43.75 102 THR A C 1
ATOM 829 O O . THR A 1 102 ? -19.712 13.984 27.601 1.00 43.75 102 THR A O 1
ATOM 832 N N . GLN A 1 103 ? -21.8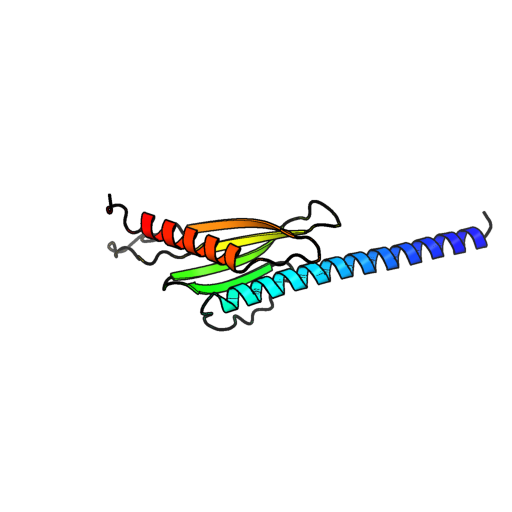56 13.718 26.918 1.00 40.03 103 GLN A N 1
ATOM 833 C CA . GLN A 1 103 ? -22.402 15.062 27.095 1.00 40.03 103 GLN A CA 1
ATOM 834 C C . GLN A 1 103 ? -21.909 15.733 28.394 1.00 40.03 103 GLN A C 1
ATOM 836 O O . GLN A 1 103 ? -22.330 15.363 29.488 1.00 40.03 103 GLN A O 1
ATOM 841 N N . GLY A 1 104 ? -21.069 16.760 28.265 1.00 37.53 104 GLY A N 1
ATOM 842 C CA . GLY A 1 104 ? -21.075 17.898 29.188 1.00 37.53 104 GLY A CA 1
ATOM 843 C C . GLY A 1 104 ? -22.108 18.936 28.721 1.00 37.53 104 GLY A C 1
ATOM 844 O O . GLY A 1 104 ? -22.439 18.949 27.531 1.00 37.53 104 GLY A O 1
ATOM 845 N N . PRO A 1 105 ? -22.642 19.795 29.607 1.00 38.88 105 PRO A N 1
ATOM 846 C CA . PRO A 1 105 ? -23.596 20.827 29.216 1.00 38.88 105 PRO A CA 1
ATOM 847 C C . PRO A 1 105 ? -22.949 21.806 28.226 1.00 38.88 105 PRO A C 1
ATOM 849 O O . PRO A 1 105 ? -21.740 22.027 28.249 1.00 38.88 105 PRO A O 1
ATOM 852 N N . ALA A 1 106 ? -23.780 22.318 27.322 1.00 46.38 106 ALA A N 1
ATOM 853 C CA . ALA A 1 106 ? -23.451 23.219 26.224 1.00 46.38 106 ALA A CA 1
ATOM 854 C C . ALA A 1 106 ? -22.388 24.277 26.584 1.00 46.38 106 ALA A C 1
ATOM 856 O O . ALA A 1 106 ? -22.630 25.104 27.453 1.00 46.38 106 ALA A O 1
ATOM 857 N N . ASP A 1 107 ? -21.215 24.217 25.936 1.00 41.22 107 ASP A N 1
ATOM 858 C CA . ASP A 1 107 ? -20.773 25.304 25.040 1.00 41.22 107 ASP A CA 1
ATOM 859 C C . ASP A 1 107 ? -19.397 25.105 24.372 1.00 41.22 107 ASP A C 1
ATOM 861 O O . ASP A 1 107 ? -19.079 25.858 23.460 1.00 41.22 107 ASP A O 1
ATOM 865 N N . GLN A 1 108 ? -18.578 24.095 24.706 1.00 40.38 108 GLN A N 1
ATOM 866 C CA . GLN A 1 108 ? -17.278 23.881 24.015 1.00 40.38 108 GLN A CA 1
ATOM 867 C C . GLN A 1 108 ? -16.859 22.398 23.881 1.00 40.38 108 GLN A C 1
ATOM 869 O O . GLN A 1 108 ? -15.686 22.048 23.999 1.00 40.38 108 GLN A O 1
ATOM 874 N N . ASN A 1 109 ? -17.806 21.489 23.625 1.00 38.84 109 ASN A N 1
ATOM 875 C CA . ASN A 1 109 ? -17.536 20.045 23.562 1.00 38.84 109 ASN A CA 1
ATOM 876 C C . ASN A 1 109 ? -17.029 19.573 22.189 1.00 38.84 109 ASN A C 1
ATOM 878 O O . ASN A 1 109 ? -17.784 19.005 21.400 1.00 38.84 109 ASN A O 1
ATOM 882 N N . HIS A 1 110 ? -15.727 19.693 21.945 1.00 41.00 110 HIS A N 1
ATOM 883 C CA . HIS A 1 110 ? -15.023 18.720 21.106 1.00 41.00 110 HIS A CA 1
ATOM 884 C C . HIS A 1 110 ? -14.300 17.739 22.027 1.00 41.00 110 HIS A C 1
ATOM 886 O O . HIS A 1 110 ? -13.121 17.898 22.331 1.00 41.00 110 HIS A O 1
ATOM 892 N N . ILE A 1 111 ? -15.020 16.719 22.504 1.00 40.09 111 ILE A N 1
ATOM 893 C CA . ILE A 1 111 ? -14.383 15.561 23.138 1.00 40.09 111 ILE A CA 1
ATOM 894 C C . ILE A 1 111 ? -13.744 14.750 22.005 1.00 40.09 111 ILE A C 1
ATOM 896 O O . ILE A 1 111 ? -14.351 13.847 21.431 1.00 40.09 111 ILE A O 1
ATOM 900 N N . CYS A 1 112 ? -12.531 15.146 21.623 1.00 41.88 112 CYS A N 1
ATOM 901 C CA . CYS A 1 112 ? -11.696 14.411 20.688 1.00 41.88 112 CYS A CA 1
ATOM 902 C C . CYS A 1 112 ? -11.066 13.241 21.436 1.00 41.88 112 CYS A C 1
ATOM 904 O O . CYS A 1 112 ? -10.142 13.425 22.229 1.00 41.88 112 CYS A O 1
ATOM 906 N N . TYR A 1 113 ? -11.541 12.030 21.173 1.00 48.00 113 TYR A N 1
ATOM 907 C CA . TYR A 1 113 ? -10.739 10.866 21.507 1.00 48.00 113 TYR A CA 1
ATOM 908 C C . TYR A 1 113 ? -9.502 10.831 20.612 1.00 48.00 113 TYR A C 1
ATOM 910 O O . TYR A 1 113 ? -9.624 11.115 19.415 1.00 48.00 113 TYR A O 1
ATOM 918 N N . PRO A 1 114 ? -8.320 10.477 21.144 1.00 55.19 114 PRO A N 1
ATOM 919 C CA . PRO A 1 114 ? -7.157 10.261 20.309 1.00 55.19 114 PRO A CA 1
ATOM 920 C C . PRO A 1 114 ? -7.444 9.076 19.389 1.00 55.19 114 PRO A C 1
ATOM 922 O O . PRO A 1 114 ? -7.468 7.916 19.796 1.00 55.19 114 PRO A O 1
ATOM 925 N N . ALA A 1 115 ? -7.691 9.406 18.131 1.00 60.16 115 ALA A N 1
ATOM 926 C CA . ALA A 1 115 ? -7.623 8.504 17.007 1.00 60.16 115 ALA A CA 1
ATOM 927 C C . ALA A 1 115 ? -6.340 7.662 17.096 1.00 60.16 115 ALA A C 1
ATOM 929 O O . ALA A 1 115 ? -5.239 8.211 17.045 1.00 60.16 115 ALA A O 1
ATOM 930 N N . LEU A 1 116 ? -6.462 6.337 17.219 1.00 69.94 116 LEU A N 1
ATOM 931 C CA . LEU A 1 116 ? -5.289 5.471 17.179 1.00 69.94 116 LEU A CA 1
ATOM 932 C C . LEU A 1 116 ? -4.872 5.274 15.730 1.00 69.94 116 LEU A C 1
ATOM 934 O O . LEU A 1 116 ? -5.684 4.930 14.867 1.00 69.94 116 LEU A O 1
ATOM 938 N N . SER A 1 117 ? -3.597 5.512 15.459 1.00 74.81 117 SER A N 1
ATOM 939 C CA . SER A 1 117 ? -3.013 5.345 14.137 1.00 74.81 117 SER A CA 1
ATOM 940 C C . SER A 1 117 ? -1.730 4.546 14.227 1.00 74.81 117 SER A C 1
ATOM 942 O O . SER A 1 117 ? -0.908 4.778 15.112 1.00 74.81 117 SER A O 1
ATOM 944 N N . THR A 1 118 ? -1.524 3.659 13.266 1.00 75.12 118 THR A N 1
ATOM 945 C CA . THR A 1 118 ? -0.258 2.959 13.078 1.00 75.12 118 THR A CA 1
ATOM 946 C C . THR A 1 118 ? 0.177 3.100 11.631 1.00 75.12 118 THR A C 1
ATOM 948 O O . THR A 1 118 ? -0.640 3.104 10.707 1.00 75.12 118 THR A O 1
ATOM 951 N N . THR A 1 119 ? 1.483 3.239 11.436 1.00 75.00 119 THR A N 1
ATOM 952 C CA . THR A 1 119 ? 2.074 3.354 10.107 1.00 75.00 119 THR A CA 1
ATOM 953 C C . THR A 1 119 ? 3.003 2.180 9.882 1.00 75.00 119 THR A C 1
ATOM 955 O O . THR A 1 119 ? 4.016 2.032 10.560 1.00 75.00 119 THR A O 1
ATOM 958 N N . PHE A 1 120 ? 2.681 1.373 8.882 1.00 75.31 120 PHE A N 1
ATOM 959 C CA . PHE A 1 120 ? 3.532 0.312 8.387 1.00 75.31 120 PHE A CA 1
ATOM 960 C C . PHE A 1 120 ? 4.167 0.744 7.070 1.00 75.31 120 PHE A C 1
ATOM 962 O O . PHE A 1 120 ? 3.487 1.192 6.149 1.00 75.31 120 PHE A O 1
ATOM 969 N N . THR A 1 121 ? 5.486 0.610 6.959 1.00 75.69 121 THR A N 1
ATOM 970 C CA . THR A 1 121 ? 6.201 0.918 5.718 1.00 75.69 121 THR A CA 1
ATOM 971 C C . THR A 1 121 ? 7.026 -0.280 5.302 1.00 75.69 121 THR A C 1
ATOM 973 O O . THR A 1 121 ? 7.781 -0.832 6.101 1.00 75.69 121 THR A O 1
ATOM 976 N N . ARG A 1 122 ? 6.885 -0.687 4.041 1.00 72.00 122 ARG A N 1
ATOM 977 C CA . ARG A 1 122 ? 7.633 -1.814 3.488 1.00 72.00 122 ARG A CA 1
ATOM 978 C C . ARG A 1 122 ? 8.133 -1.470 2.091 1.00 72.00 122 ARG A C 1
ATOM 980 O O . ARG A 1 122 ? 7.444 -0.823 1.300 1.00 72.00 122 ARG A O 1
ATOM 987 N N . SER A 1 123 ? 9.380 -1.845 1.831 1.00 71.44 123 SER A N 1
ATOM 988 C CA . SER A 1 123 ? 9.954 -1.803 0.488 1.00 71.44 123 SER A CA 1
ATOM 989 C C . SER A 1 123 ? 9.419 -2.996 -0.287 1.00 71.44 123 SER A C 1
ATOM 991 O O . SER A 1 123 ? 9.423 -4.098 0.253 1.00 71.44 123 SER A O 1
ATOM 993 N N . PHE A 1 124 ? 8.976 -2.761 -1.515 1.00 69.31 124 PHE A N 1
ATOM 994 C CA . PHE A 1 124 ? 8.491 -3.796 -2.411 1.00 69.31 124 PHE A CA 1
ATOM 995 C C . PHE A 1 124 ? 9.405 -3.877 -3.625 1.00 69.31 124 PHE A C 1
ATOM 997 O O . PHE A 1 124 ? 9.685 -2.869 -4.289 1.00 69.31 124 PHE A O 1
ATOM 1004 N N . GLY A 1 125 ? 9.866 -5.092 -3.901 1.00 63.56 125 GLY A N 1
ATOM 1005 C CA . GLY A 1 125 ? 10.355 -5.457 -5.222 1.00 63.56 125 GLY A CA 1
ATOM 1006 C C . GLY A 1 125 ? 9.207 -5.527 -6.244 1.00 63.56 125 GLY A C 1
ATOM 1007 O O . GLY A 1 125 ? 8.034 -5.580 -5.869 1.00 63.56 125 GLY A O 1
ATOM 1008 N N . PRO A 1 126 ? 9.515 -5.581 -7.549 1.00 61.69 126 PRO A N 1
ATOM 1009 C CA . PRO A 1 126 ? 8.512 -5.561 -8.620 1.00 61.69 126 PRO A CA 1
ATOM 1010 C C . PRO A 1 126 ? 7.531 -6.750 -8.615 1.00 61.69 126 PRO A C 1
ATOM 1012 O O . PRO A 1 126 ? 6.472 -6.664 -9.231 1.00 61.69 126 PRO A O 1
ATOM 1015 N N . SER A 1 127 ? 7.861 -7.852 -7.934 1.00 65.31 127 SER A N 1
ATOM 1016 C CA . SER A 1 127 ? 7.007 -9.042 -7.793 1.00 65.31 127 SER A CA 1
ATOM 1017 C C . SER A 1 127 ? 6.432 -9.233 -6.386 1.00 65.31 127 SER A C 1
ATOM 1019 O O . SER A 1 127 ? 5.643 -10.156 -6.171 1.00 65.31 127 SER A O 1
ATOM 1021 N N . GLU A 1 128 ? 6.821 -8.399 -5.422 1.00 69.25 128 GLU A N 1
ATOM 1022 C CA . GLU A 1 128 ? 6.405 -8.566 -4.035 1.00 69.25 128 GLU A CA 1
ATOM 1023 C C . GLU A 1 128 ? 5.001 -8.008 -3.808 1.00 69.25 128 GLU A C 1
ATOM 1025 O O . GLU A 1 128 ? 4.620 -6.965 -4.338 1.00 69.25 128 GLU A O 1
ATOM 1030 N N . LYS A 1 129 ? 4.230 -8.707 -2.974 1.00 69.56 129 LYS A N 1
ATOM 1031 C CA . LYS A 1 129 ? 2.864 -8.332 -2.610 1.00 69.56 129 LYS A CA 1
ATOM 1032 C C . LYS A 1 129 ? 2.751 -8.149 -1.108 1.00 69.56 129 LYS A C 1
ATOM 1034 O O . LYS A 1 129 ? 3.458 -8.798 -0.337 1.00 69.56 129 LYS A O 1
ATOM 1039 N N . LEU A 1 130 ? 1.844 -7.271 -0.693 1.00 74.94 130 LEU A N 1
ATOM 1040 C CA . LEU A 1 130 ? 1.508 -7.104 0.715 1.00 74.94 130 LEU A CA 1
ATOM 1041 C C . LEU A 1 130 ? 0.811 -8.382 1.210 1.00 74.94 130 LEU A C 1
ATOM 1043 O O . LEU A 1 130 ? -0.179 -8.818 0.624 1.00 74.94 130 LEU A O 1
ATOM 1047 N N . SER A 1 131 ? 1.344 -9.003 2.263 1.00 82.12 131 SER A N 1
ATOM 1048 C CA . SER A 1 131 ? 0.760 -10.222 2.823 1.00 82.12 131 SER A CA 1
ATOM 1049 C C . SER A 1 131 ? -0.500 -9.894 3.618 1.00 82.12 131 SER A C 1
ATOM 1051 O O . SER A 1 131 ? -0.508 -8.961 4.421 1.00 82.12 131 SER A O 1
ATOM 1053 N N . LYS A 1 132 ? -1.549 -10.711 3.460 1.00 83.50 132 LYS A N 1
ATOM 1054 C CA . LYS A 1 132 ? -2.772 -10.621 4.274 1.00 83.50 132 LYS A CA 1
ATOM 1055 C C . LYS A 1 132 ? -2.461 -10.713 5.773 1.00 83.50 132 LYS A C 1
ATOM 1057 O O . LYS A 1 132 ? -3.059 -9.988 6.559 1.00 83.50 132 LYS A O 1
ATOM 1062 N N . ASN A 1 133 ? -1.490 -11.542 6.155 1.00 85.50 133 ASN A N 1
ATOM 1063 C CA . ASN A 1 133 ? -1.104 -11.718 7.556 1.00 85.50 133 ASN A CA 1
ATOM 1064 C C . ASN A 1 133 ? -0.466 -10.454 8.145 1.00 85.50 133 ASN A C 1
ATOM 1066 O O . ASN A 1 133 ? -0.749 -10.120 9.290 1.00 85.50 133 ASN A O 1
ATOM 1070 N N . ASP A 1 134 ? 0.333 -9.722 7.362 1.00 82.44 134 ASP A N 1
ATOM 1071 C CA . ASP A 1 134 ? 0.940 -8.467 7.824 1.00 82.44 134 ASP A CA 1
ATOM 1072 C C . ASP A 1 134 ? -0.151 -7.434 8.144 1.00 82.44 134 ASP A C 1
ATOM 1074 O O . ASP A 1 134 ? -0.107 -6.784 9.184 1.00 82.44 134 ASP A O 1
ATOM 1078 N N . ILE A 1 135 ? -1.168 -7.329 7.280 1.00 82.88 135 ILE A N 1
ATOM 1079 C CA . ILE A 1 135 ? -2.310 -6.421 7.472 1.00 82.88 135 ILE A CA 1
ATOM 1080 C C . ILE A 1 135 ? -3.118 -6.816 8.712 1.00 82.88 135 ILE A C 1
ATOM 1082 O O . ILE A 1 135 ? -3.463 -5.957 9.520 1.00 82.88 135 ILE A O 1
ATOM 1086 N N . LEU A 1 136 ? -3.405 -8.110 8.880 1.00 86.62 136 LEU A N 1
ATOM 1087 C CA . LEU A 1 136 ? -4.158 -8.601 10.034 1.00 86.62 136 LEU A CA 1
ATOM 1088 C C . LEU A 1 136 ? -3.419 -8.334 11.346 1.00 86.62 136 LEU A C 1
ATOM 1090 O O . LEU A 1 136 ? -4.041 -7.860 12.288 1.00 86.62 136 LEU A O 1
ATOM 1094 N N . ASN A 1 137 ? -2.104 -8.553 11.395 1.00 85.94 137 ASN A N 1
ATOM 1095 C CA . ASN A 1 137 ? -1.305 -8.252 12.585 1.00 85.94 137 ASN A CA 1
ATOM 1096 C C . ASN A 1 137 ? -1.397 -6.767 12.963 1.00 85.94 137 ASN A C 1
ATOM 1098 O O . ASN A 1 137 ? -1.645 -6.440 14.118 1.00 85.94 137 ASN A O 1
ATOM 1102 N N . ILE A 1 138 ? -1.297 -5.870 11.975 1.00 83.44 138 ILE A N 1
ATOM 1103 C CA . ILE A 1 138 ? -1.468 -4.424 12.179 1.00 83.44 138 ILE A CA 1
ATOM 1104 C C . ILE A 1 138 ? -2.861 -4.108 12.741 1.00 83.44 138 ILE A C 1
ATOM 1106 O O . ILE A 1 138 ? -3.003 -3.262 13.625 1.00 83.44 138 ILE A O 1
ATOM 1110 N N . PHE A 1 139 ? -3.900 -4.768 12.226 1.00 86.12 139 PHE A N 1
ATOM 1111 C CA . PHE A 1 139 ? -5.272 -4.535 12.668 1.00 86.12 139 PHE A CA 1
ATOM 1112 C C . PHE A 1 139 ? -5.516 -5.051 14.088 1.00 86.12 139 PHE A C 1
ATOM 1114 O O . PHE A 1 139 ? -6.195 -4.384 14.870 1.00 86.12 139 PHE A O 1
ATOM 1121 N N . GLU A 1 140 ? -4.955 -6.209 14.434 1.00 86.94 140 GLU A N 1
ATOM 1122 C CA . GLU A 1 140 ? -4.987 -6.759 15.791 1.00 86.94 140 GLU A CA 1
ATOM 1123 C C . GLU A 1 140 ? -4.256 -5.851 16.781 1.00 86.94 140 GLU A C 1
ATOM 1125 O O . GLU A 1 140 ? -4.813 -5.538 17.832 1.00 86.94 140 GLU A O 1
ATOM 1130 N N . ASP A 1 141 ? -3.061 -5.366 16.435 1.00 83.12 141 ASP A N 1
ATOM 1131 C CA . ASP A 1 141 ? -2.289 -4.458 17.289 1.00 83.12 141 ASP A CA 1
ATOM 1132 C C . ASP A 1 141 ? -3.036 -3.140 17.531 1.00 83.12 141 ASP A C 1
ATOM 1134 O O . ASP A 1 141 ? -3.121 -2.675 1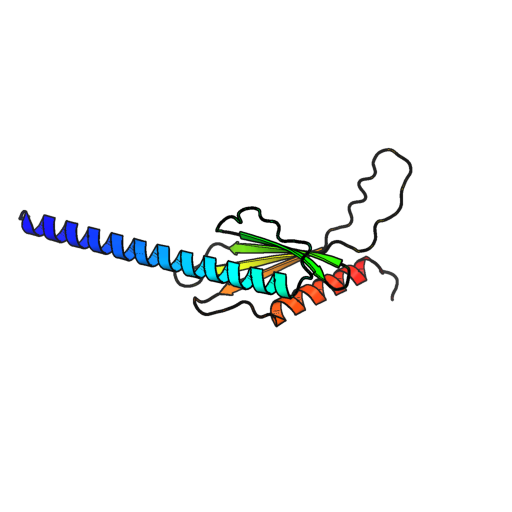8.669 1.00 83.12 141 ASP A O 1
ATOM 1138 N N . LEU A 1 142 ? -3.647 -2.567 16.487 1.00 81.19 142 LEU A N 1
ATOM 1139 C CA . LEU A 1 142 ? -4.506 -1.384 16.611 1.00 81.19 142 LEU A CA 1
ATOM 1140 C C . LEU A 1 142 ? -5.724 -1.636 17.496 1.00 81.19 142 LEU A C 1
ATOM 1142 O O . LEU A 1 142 ? -6.072 -0.795 18.323 1.00 81.19 142 LEU A O 1
ATOM 1146 N N . THR A 1 143 ? -6.377 -2.782 17.313 1.00 82.75 143 THR A N 1
ATOM 1147 C CA . THR A 1 143 ? -7.569 -3.147 18.084 1.00 82.75 143 THR A CA 1
ATOM 1148 C C . THR A 1 143 ? -7.213 -3.333 19.557 1.00 82.75 143 THR A C 1
ATOM 1150 O O . THR A 1 143 ? -7.877 -2.761 20.416 1.00 82.75 143 THR A O 1
ATOM 1153 N N . ARG A 1 144 ? -6.114 -4.036 19.854 1.00 81.94 144 ARG A N 1
ATOM 1154 C CA . ARG A 1 144 ? -5.607 -4.239 21.219 1.00 81.94 144 ARG A CA 1
ATOM 1155 C C . ARG A 1 144 ? -5.202 -2.921 21.879 1.00 81.94 144 ARG A C 1
ATOM 1157 O O . ARG A 1 144 ? -5.512 -2.700 23.047 1.00 81.94 144 ARG A O 1
ATOM 1164 N N . ALA A 1 145 ? -4.531 -2.034 21.143 1.00 78.00 145 ALA A N 1
ATOM 1165 C CA . ALA A 1 145 ? -4.185 -0.707 21.644 1.00 78.00 145 ALA A CA 1
ATOM 1166 C C . ALA A 1 145 ? -5.443 0.112 21.978 1.00 78.00 145 ALA A C 1
ATOM 1168 O O . ALA A 1 145 ? -5.487 0.778 23.011 1.00 78.00 145 ALA A O 1
ATOM 1169 N N . ALA A 1 146 ? -6.483 0.024 21.143 1.00 75.50 146 ALA A N 1
ATOM 1170 C CA . ALA A 1 146 ? -7.752 0.709 21.379 1.00 75.50 146 ALA A CA 1
ATOM 1171 C C . ALA A 1 146 ? -8.481 0.165 22.610 1.00 75.50 146 ALA A C 1
ATOM 1173 O O . ALA A 1 146 ? -8.964 0.944 23.428 1.00 75.50 146 ALA A O 1
ATOM 1174 N N . GLU A 1 147 ? -8.495 -1.155 22.789 1.00 76.88 147 GLU A N 1
ATOM 1175 C CA . GLU A 1 147 ? -9.066 -1.804 23.974 1.00 76.88 147 GLU A CA 1
ATOM 1176 C C . GLU A 1 147 ? -8.362 -1.384 25.270 1.00 76.88 147 GLU A C 1
ATOM 1178 O O . GLU A 1 147 ? -9.034 -1.136 26.272 1.00 76.88 147 GLU A O 1
ATOM 1183 N N . PHE A 1 148 ? -7.031 -1.253 25.250 1.00 74.25 148 PHE A N 1
ATOM 1184 C CA . PHE A 1 148 ? -6.254 -0.803 26.409 1.00 74.25 148 PHE A CA 1
ATOM 1185 C C . PHE A 1 148 ? -6.586 0.642 26.809 1.00 74.25 148 PHE A C 1
ATOM 1187 O O . PHE A 1 148 ? -6.766 0.931 27.990 1.00 74.25 148 PHE A O 1
ATOM 1194 N N . ILE A 1 149 ? -6.709 1.547 25.831 1.00 70.31 149 ILE A N 1
ATOM 1195 C CA . ILE A 1 149 ? -7.077 2.950 26.089 1.00 70.31 149 ILE A CA 1
ATOM 1196 C C . ILE A 1 149 ? -8.516 3.057 26.604 1.00 70.31 149 ILE A C 1
ATOM 1198 O O . ILE A 1 149 ? -8.806 3.874 27.475 1.00 70.31 149 ILE A O 1
ATOM 1202 N N . GLU A 1 150 ? -9.425 2.237 26.078 1.00 68.25 150 GLU A N 1
ATOM 1203 C CA . GLU A 1 150 ? -10.834 2.260 26.469 1.00 68.25 150 GLU A CA 1
ATOM 1204 C C . GLU A 1 150 ? -11.083 1.650 27.855 1.00 68.25 150 GLU A C 1
ATOM 1206 O O . GLU A 1 150 ? -12.018 2.082 28.531 1.00 68.25 150 GLU A O 1
ATOM 1211 N N . ASN A 1 151 ? -10.267 0.684 28.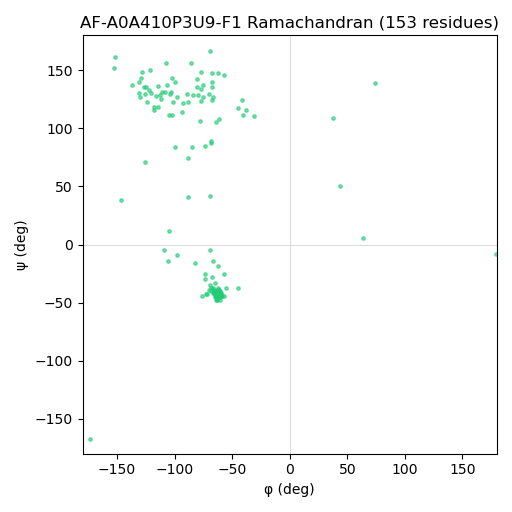296 1.00 68.12 151 ASN A N 1
ATOM 1212 C CA . ASN A 1 151 ? -10.404 -0.002 29.586 1.00 68.12 151 ASN A CA 1
ATOM 1213 C C . ASN A 1 151 ? -9.108 0.062 30.424 1.00 68.12 151 ASN A C 1
ATOM 1215 O O . ASN A 1 151 ? -8.468 -0.967 30.647 1.00 68.12 151 ASN A O 1
ATOM 1219 N N . PRO A 1 152 ? -8.740 1.239 30.964 1.00 59.69 152 PRO A N 1
ATOM 1220 C CA . PRO A 1 152 ? -7.518 1.405 31.755 1.00 59.69 152 PRO A CA 1
ATOM 1221 C C . PRO A 1 152 ? -7.542 0.697 33.127 1.00 59.69 152 PRO A C 1
ATOM 1223 O O . PRO A 1 152 ? -6.541 0.720 33.834 1.00 59.69 152 PRO A O 1
ATOM 1226 N N . THR A 1 153 ? -8.662 0.085 33.530 1.00 54.50 153 THR A N 1
ATOM 1227 C CA . THR A 1 153 ? -8.885 -0.503 34.867 1.00 54.50 153 THR A CA 1
ATOM 1228 C C . THR A 1 153 ? -8.825 -2.036 34.926 1.00 54.50 153 THR A C 1
ATOM 1230 O O . THR A 1 153 ? -9.190 -2.611 35.945 1.00 54.50 153 THR A O 1
ATOM 1233 N N . ALA A 1 154 ? -8.364 -2.725 33.877 1.00 50.78 154 ALA A N 1
ATOM 1234 C CA . ALA A 1 154 ? -8.176 -4.185 33.891 1.00 50.78 154 ALA A CA 1
ATOM 1235 C C . ALA A 1 154 ? -6.779 -4.612 34.405 1.00 50.78 154 ALA A C 1
ATOM 1237 O O . ALA A 1 154 ? -6.157 -5.506 33.828 1.00 50.78 154 ALA A O 1
ATOM 1238 N N . SER A 1 155 ? -6.279 -3.947 35.453 1.00 44.78 155 SER A N 1
ATOM 1239 C CA . SER A 1 155 ? -5.046 -4.299 36.178 1.00 44.78 155 SER A CA 1
ATOM 1240 C C . SER A 1 155 ? -5.365 -4.855 37.557 1.00 44.78 155 SER A C 1
ATOM 1242 O O . SER A 1 155 ? -6.097 -4.140 38.280 1.00 44.78 155 SER A O 1
#

Nearest PDB structures (foldseek):
  2qux-assembly5_M  TM=3.690E-01  e=6.587E-02  Pseudomonas phage PP7
  6gvw-assembly1_H  TM=4.295E-01  e=4.441E-01  Mus musculus
  5bw0-assembly1_B  TM=4.134E-01  e=2.400E-01  Pseudomonas aeruginosa PAO1
  1dwn-assembly1_A-42  TM=3.361E-01  e=2.886E-01  Pseudomonas phage PP7
  6n4v-assembly1_Af  TM=3.098E-01  e=2.886E-01  Pseudomonas phage PP7

Radius of gyration: 23.21 Å; Cα contacts (8 Å, |Δi|>4): 183; chains: 1; bounding box: 56×37×78 Å

Secondary structure (DSSP, 8-state):
--HHHHHHHHHHHHHHHHHHHHHHHHHHHHHHHHHHHHHHHHHHHTEE-S---S---TTEEEEEEEETTEEEEEEEEEEEEEETTEEEEEEEEEE--S------SSS--------EEEEEEEEE-TT----HHHHHHHHHHHHHHHHHHH-TT--